Protein AF-A0A3P7GL00-F1 (afdb_monomer_lite)

Radius of gyration: 26.3 Å; chains: 1; bounding box: 67×58×57 Å

pLDDT: mean 73.1, std 15.61, range [36.31, 93.12]

Organism: Wuchereria bancrofti (NCBI:txid6293)

Secondary structure (DSSP, 8-state):
--------------HHHHHHHHHHHHHHHHHHHHHHHS------S--GGG--TT--B--EEEETTTTEEEE---B-----TT-----------

Structure (mmCIF, N/CA/C/O backbone):
data_AF-A0A3P7GL00-F1
#
_entry.id   AF-A0A3P7GL00-F1
#
loop_
_atom_site.group_PDB
_atom_site.id
_atom_site.type_symbol
_atom_site.label_atom_id
_atom_site.label_alt_id
_atom_site.label_comp_id
_atom_sit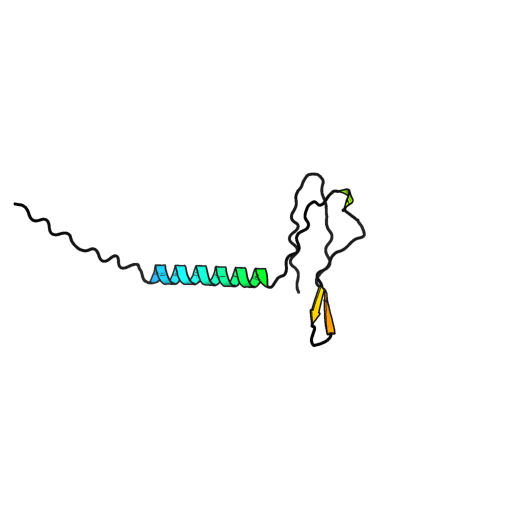e.label_asym_id
_atom_site.label_entity_id
_atom_site.label_seq_id
_atom_site.pdbx_PDB_ins_code
_atom_site.Cartn_x
_atom_site.Cartn_y
_atom_site.Cartn_z
_atom_site.occupancy
_atom_site.B_iso_or_equiv
_atom_site.auth_seq_id
_atom_site.auth_comp_id
_atom_site.auth_asym_id
_atom_site.auth_atom_id
_atom_site.pdbx_PDB_model_num
ATOM 1 N N . MET A 1 1 ? 43.504 51.981 32.325 1.00 47.47 1 MET A N 1
ATOM 2 C CA . MET A 1 1 ? 42.634 51.478 31.236 1.00 47.47 1 MET A CA 1
ATOM 3 C C . MET A 1 1 ? 42.983 50.018 30.986 1.00 47.47 1 MET A C 1
ATOM 5 O O . MET A 1 1 ? 44.127 49.745 30.651 1.00 47.47 1 MET A O 1
ATOM 9 N N . VAL A 1 2 ? 42.057 49.086 31.222 1.00 43.34 2 VAL A N 1
ATOM 10 C CA . VAL A 1 2 ? 42.302 47.639 31.067 1.00 43.34 2 VAL A CA 1
ATOM 11 C C . VAL A 1 2 ? 41.807 47.201 29.690 1.00 43.34 2 VAL A C 1
ATOM 13 O O . VAL A 1 2 ? 40.620 47.315 29.396 1.00 43.34 2 VAL A O 1
ATOM 16 N N . TRP A 1 3 ? 42.713 46.721 28.839 1.00 45.72 3 TRP A N 1
ATOM 17 C CA . TRP A 1 3 ? 42.379 46.180 27.520 1.00 45.72 3 TRP A CA 1
ATOM 18 C C . TRP A 1 3 ? 42.139 44.672 27.615 1.00 45.72 3 TRP A C 1
ATOM 20 O O . TRP A 1 3 ? 43.067 43.898 27.841 1.00 45.72 3 TRP A O 1
ATOM 30 N N . VAL A 1 4 ? 40.892 44.244 27.414 1.00 55.41 4 VAL A N 1
ATOM 31 C CA . VAL A 1 4 ? 40.526 42.824 27.333 1.00 55.41 4 VAL A CA 1
ATOM 32 C C . VAL A 1 4 ? 40.469 42.408 25.863 1.00 55.41 4 VAL A C 1
ATOM 34 O O . VAL A 1 4 ? 39.621 42.864 25.098 1.00 55.41 4 VAL A O 1
ATOM 37 N N . LYS A 1 5 ? 41.382 41.522 25.454 1.00 57.06 5 LYS A N 1
ATOM 3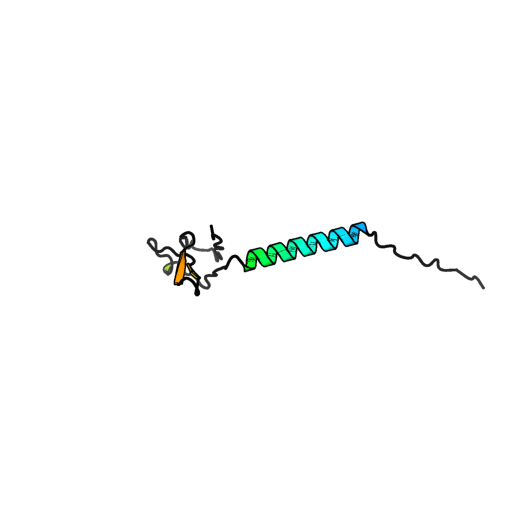8 C CA . LYS A 1 5 ? 41.463 40.986 24.088 1.00 57.06 5 LYS A CA 1
ATOM 39 C C . LYS A 1 5 ? 40.507 39.795 23.946 1.00 57.06 5 LYS A C 1
ATOM 41 O O . LYS A 1 5 ? 40.766 38.720 24.479 1.00 57.06 5 LYS A O 1
ATOM 46 N N . ARG A 1 6 ? 39.391 39.968 23.226 1.00 63.06 6 ARG A N 1
ATOM 47 C CA . ARG A 1 6 ? 38.464 38.867 22.893 1.00 63.06 6 ARG A CA 1
ATOM 48 C C . ARG A 1 6 ? 39.132 37.890 21.918 1.00 63.06 6 ARG A C 1
ATOM 50 O O . ARG A 1 6 ? 39.499 38.266 20.807 1.00 63.06 6 ARG A O 1
ATOM 57 N N . LYS A 1 7 ? 39.255 36.624 22.325 1.00 53.22 7 LYS A N 1
ATOM 58 C CA . LYS A 1 7 ? 39.689 35.511 21.470 1.00 53.22 7 LYS A CA 1
ATOM 59 C C . LYS A 1 7 ? 38.554 35.194 20.486 1.00 53.22 7 LYS A C 1
ATOM 61 O O . LYS A 1 7 ? 37.452 34.864 20.912 1.00 53.22 7 LYS A O 1
ATOM 66 N N . LYS A 1 8 ? 38.800 35.334 19.178 1.00 54.22 8 LYS A N 1
ATOM 67 C CA . LYS A 1 8 ? 37.877 34.874 18.127 1.00 54.22 8 LYS A CA 1
ATOM 68 C C . LYS A 1 8 ? 37.850 33.347 18.163 1.00 54.22 8 LYS A C 1
ATOM 70 O O . LYS A 1 8 ? 38.776 32.697 17.688 1.00 54.22 8 LYS A O 1
ATOM 75 N N . THR A 1 9 ? 36.807 32.779 18.751 1.00 54.34 9 THR A N 1
ATOM 76 C CA . THR A 1 9 ? 36.508 31.356 18.621 1.00 54.34 9 THR A CA 1
ATOM 77 C C . THR A 1 9 ? 35.945 31.148 17.219 1.00 54.34 9 THR A C 1
ATOM 79 O O . THR A 1 9 ? 34.776 31.439 16.972 1.00 54.34 9 THR A O 1
ATOM 82 N N . SER A 1 10 ? 36.774 30.704 16.272 1.00 54.50 10 SER A N 1
ATOM 83 C CA . SER A 1 10 ? 36.250 30.125 15.034 1.00 54.50 10 SER A CA 1
ATOM 84 C C . SER A 1 10 ? 35.480 28.876 15.431 1.00 54.50 10 SER A C 1
ATOM 86 O O . SER A 1 10 ? 36.065 27.896 15.889 1.00 54.50 10 SER A O 1
ATOM 88 N N . ALA A 1 11 ? 34.157 28.941 15.323 1.00 55.66 11 ALA A N 1
ATOM 89 C CA . ALA A 1 11 ? 33.295 27.784 15.454 1.00 55.66 11 ALA A CA 1
ATOM 90 C C . ALA A 1 11 ? 33.551 26.867 14.251 1.00 55.66 11 ALA A C 1
ATOM 92 O O . ALA A 1 11 ? 32.863 26.942 13.235 1.00 55.66 11 ALA A O 1
ATOM 93 N N . THR A 1 12 ? 34.581 26.026 14.346 1.00 54.75 12 THR A N 1
ATOM 94 C CA . THR A 1 12 ? 34.775 24.906 13.428 1.00 54.75 12 THR A CA 1
ATOM 95 C C . THR A 1 12 ? 33.614 23.958 13.671 1.00 54.75 12 THR A C 1
ATOM 97 O O . THR A 1 12 ? 33.610 23.176 14.619 1.00 54.75 12 THR A O 1
ATOM 100 N N . THR A 1 13 ? 32.569 24.098 12.861 1.00 57.69 13 THR A N 1
ATOM 101 C CA . THR A 1 13 ? 31.467 23.140 12.864 1.00 57.69 13 THR A CA 1
ATOM 102 C C . THR A 1 13 ? 32.080 21.802 12.452 1.00 57.69 13 THR A C 1
ATOM 104 O O . THR A 1 13 ? 32.768 21.766 11.429 1.00 57.69 13 THR A O 1
ATOM 107 N N . PRO A 1 14 ? 31.926 20.721 13.233 1.00 56.53 14 PRO A N 1
ATOM 108 C CA . PRO A 1 14 ? 32.552 19.456 12.890 1.00 56.53 14 PRO A CA 1
ATOM 109 C C . PRO A 1 14 ? 32.003 19.003 11.534 1.00 56.53 14 PRO A C 1
ATOM 111 O O . PRO A 1 14 ? 30.790 18.872 11.355 1.00 56.53 14 PRO A O 1
ATOM 114 N N . THR A 1 15 ? 32.893 18.789 10.565 1.00 59.91 15 THR A N 1
ATOM 115 C CA . THR A 1 15 ? 32.580 18.320 9.203 1.00 59.91 15 THR A CA 1
ATOM 116 C C . THR A 1 15 ? 31.729 17.046 9.213 1.00 59.91 15 THR A C 1
ATOM 118 O O . THR A 1 15 ? 30.900 16.843 8.327 1.00 59.91 15 THR A O 1
ATOM 121 N N . THR A 1 16 ? 31.838 16.237 10.270 1.00 60.25 16 THR A N 1
ATOM 122 C CA . THR A 1 16 ? 31.002 15.054 10.512 1.00 60.25 16 THR A CA 1
ATOM 123 C C . THR A 1 16 ? 29.526 15.388 10.762 1.00 60.25 16 THR A C 1
ATOM 125 O O . THR A 1 16 ? 28.651 14.673 10.277 1.00 60.25 16 THR A O 1
ATOM 128 N N . ALA A 1 17 ? 29.212 16.496 11.443 1.00 60.47 17 ALA A N 1
ATOM 129 C CA . ALA A 1 17 ? 27.830 16.910 11.695 1.00 60.47 17 ALA A CA 1
ATOM 130 C C . ALA A 1 17 ? 27.145 17.457 10.434 1.00 60.47 17 ALA A C 1
ATOM 132 O O . ALA A 1 17 ? 25.943 17.258 10.250 1.00 60.47 17 ALA A O 1
ATOM 133 N N . MET A 1 18 ? 27.898 18.116 9.546 1.00 61.31 18 MET A N 1
ATOM 134 C CA . MET A 1 18 ? 27.370 18.545 8.248 1.00 61.31 18 MET A CA 1
ATOM 135 C C . MET A 1 18 ? 27.07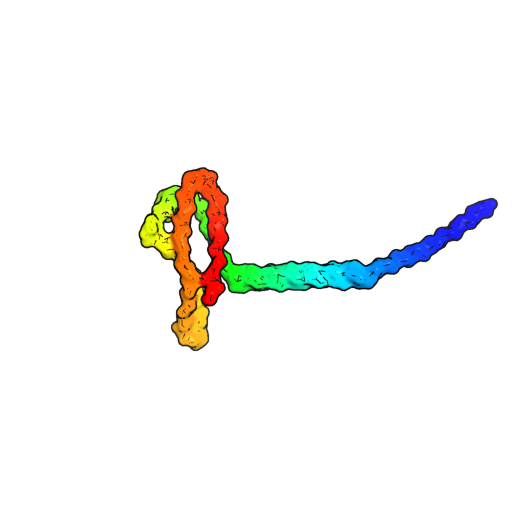8 17.353 7.331 1.00 61.31 18 MET A C 1
ATOM 137 O O . MET A 1 18 ? 25.994 17.292 6.755 1.00 61.31 18 MET A O 1
ATOM 141 N N . ALA A 1 19 ? 27.987 16.375 7.251 1.00 67.00 19 ALA A N 1
ATOM 142 C CA . ALA A 1 19 ? 27.778 15.168 6.449 1.00 67.00 19 ALA A CA 1
ATOM 143 C C . ALA A 1 19 ? 26.558 14.354 6.925 1.00 67.00 19 ALA A C 1
ATOM 145 O O . ALA A 1 19 ? 25.738 13.936 6.107 1.00 67.00 19 ALA A O 1
ATOM 146 N N . ALA A 1 20 ? 26.384 14.205 8.243 1.00 69.38 20 ALA A N 1
ATOM 147 C CA . ALA A 1 20 ? 25.227 13.517 8.815 1.00 69.38 20 ALA A CA 1
ATOM 148 C C . ALA A 1 20 ? 23.899 14.219 8.479 1.00 69.38 20 ALA A C 1
ATOM 150 O O . ALA A 1 20 ? 22.930 13.555 8.117 1.00 69.38 20 ALA A O 1
ATOM 151 N N . ARG A 1 21 ? 23.855 15.560 8.541 1.00 72.62 21 ARG A N 1
ATOM 152 C CA . ARG A 1 21 ? 22.663 16.342 8.164 1.00 72.62 21 ARG A CA 1
ATOM 153 C C . ARG A 1 21 ? 22.326 16.225 6.677 1.00 72.62 21 ARG A C 1
ATOM 155 O O . ARG A 1 21 ? 21.152 16.138 6.344 1.00 72.62 21 ARG A O 1
ATOM 162 N N . CYS A 1 22 ? 23.325 16.193 5.795 1.00 76.44 22 CYS A N 1
ATOM 163 C CA . CYS A 1 22 ? 23.089 15.978 4.363 1.00 76.44 22 CYS A CA 1
ATOM 164 C C . CYS A 1 22 ? 22.556 14.570 4.068 1.00 76.44 22 CYS A C 1
ATOM 166 O O . CYS A 1 22 ? 21.697 14.398 3.210 1.00 76.44 22 CYS A O 1
ATOM 168 N N . PHE A 1 23 ? 23.045 13.552 4.778 1.00 84.38 23 PHE A N 1
ATOM 169 C CA . PHE A 1 23 ? 22.582 12.181 4.577 1.00 84.38 23 PHE A CA 1
ATOM 170 C C . PHE A 1 23 ? 21.120 11.998 5.012 1.00 84.38 23 PHE A C 1
ATOM 172 O O . PHE A 1 23 ? 20.331 11.383 4.295 1.00 84.38 23 PHE A O 1
ATOM 179 N N . THR A 1 24 ? 20.723 12.584 6.147 1.00 84.25 24 THR A N 1
ATOM 180 C CA . THR A 1 24 ? 19.335 12.489 6.627 1.00 84.25 24 THR A CA 1
ATOM 181 C C . THR A 1 24 ? 18.349 13.234 5.731 1.00 84.25 24 THR A C 1
ATOM 183 O O . THR A 1 24 ? 17.246 12.732 5.509 1.00 84.25 24 THR A O 1
ATOM 186 N N . THR A 1 25 ? 18.724 14.388 5.166 1.00 86.75 25 THR A N 1
ATOM 187 C CA . THR A 1 25 ? 17.861 15.102 4.211 1.00 86.75 25 THR A CA 1
ATOM 188 C C . THR A 1 25 ? 17.707 14.342 2.899 1.00 86.75 25 THR A C 1
ATOM 190 O O . THR A 1 25 ? 16.606 14.304 2.355 1.00 86.75 25 THR A O 1
ATOM 193 N N .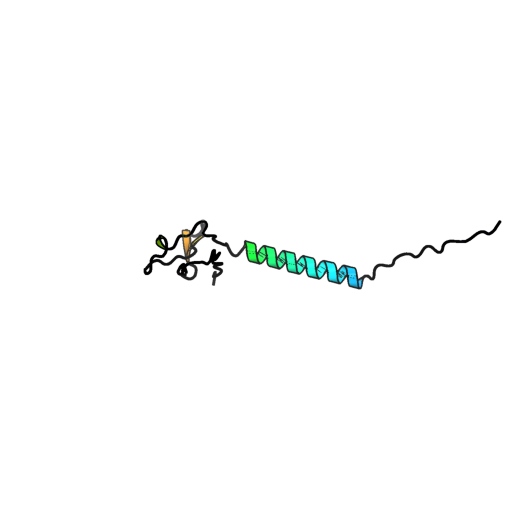 LEU A 1 26 ? 18.766 13.692 2.414 1.00 90.56 26 LEU A N 1
ATOM 194 C CA . LEU A 1 26 ? 18.741 12.924 1.168 1.00 90.56 26 LEU A CA 1
ATOM 195 C C . LEU A 1 26 ? 17.885 11.654 1.304 1.00 90.56 26 LEU A C 1
ATOM 197 O O . LEU A 1 26 ? 17.085 11.356 0.418 1.00 90.56 26 LEU A O 1
ATOM 201 N N . ILE A 1 27 ? 17.959 10.967 2.451 1.00 90.50 27 ILE A N 1
ATOM 202 C CA . ILE A 1 27 ? 17.041 9.862 2.779 1.00 90.50 27 ILE A CA 1
ATOM 203 C C . ILE A 1 27 ? 15.592 10.351 2.820 1.00 90.50 27 ILE A C 1
ATOM 205 O O . ILE A 1 27 ? 14.715 9.711 2.243 1.00 90.50 27 ILE A O 1
ATOM 209 N N . LEU A 1 28 ? 15.328 11.481 3.482 1.00 90.31 28 LEU A N 1
ATOM 210 C CA . LEU A 1 28 ? 13.977 12.032 3.571 1.00 90.31 28 LEU A CA 1
ATOM 211 C C . LEU A 1 28 ? 13.424 12.399 2.186 1.00 90.31 28 LEU A C 1
ATOM 213 O O . LEU A 1 28 ? 12.273 12.092 1.887 1.00 90.31 28 LEU A O 1
ATOM 217 N N . GLN A 1 29 ? 14.240 13.007 1.324 1.00 90.38 29 GLN A N 1
ATOM 218 C CA . GLN A 1 29 ? 13.863 13.319 -0.057 1.00 90.38 29 GLN A CA 1
ATOM 219 C C . GLN A 1 29 ? 13.574 12.057 -0.872 1.00 90.38 29 GLN A C 1
ATOM 221 O O . GLN A 1 29 ? 12.563 12.010 -1.572 1.00 90.38 29 GLN A O 1
ATOM 226 N N . LEU A 1 30 ? 14.412 11.023 -0.753 1.00 90.00 30 LEU A N 1
ATOM 227 C CA . LEU A 1 30 ? 14.195 9.742 -1.426 1.00 90.00 30 LEU A CA 1
ATOM 228 C C . LEU A 1 30 ? 12.902 9.072 -0.946 1.00 90.00 30 LEU A C 1
ATOM 230 O O . LEU A 1 30 ? 12.135 8.564 -1.761 1.00 90.00 30 LEU A O 1
ATOM 234 N N . TYR A 1 31 ? 12.629 9.118 0.359 1.00 87.69 31 TYR A N 1
ATOM 235 C CA . TYR A 1 31 ? 11.390 8.606 0.936 1.00 87.69 31 TYR A CA 1
ATOM 236 C C . TYR A 1 31 ? 10.166 9.359 0.404 1.00 87.69 31 TYR A C 1
ATOM 238 O O . TYR A 1 31 ? 9.205 8.724 -0.012 1.00 87.69 31 TYR A O 1
ATOM 246 N N . ILE A 1 32 ? 10.210 10.694 0.349 1.00 85.06 32 ILE A N 1
ATOM 247 C CA . ILE A 1 32 ? 9.120 11.509 -0.208 1.00 85.06 32 ILE A CA 1
ATOM 248 C C . ILE A 1 32 ? 8.916 11.212 -1.701 1.00 85.06 32 ILE A C 1
ATOM 250 O O . ILE A 1 32 ? 7.785 11.080 -2.158 1.00 85.06 32 ILE A O 1
ATOM 254 N N . LEU A 1 33 ? 9.991 11.067 -2.477 1.00 85.19 33 LEU A N 1
ATOM 255 C CA . LEU A 1 33 ? 9.884 10.719 -3.895 1.00 85.19 33 LEU A CA 1
ATOM 256 C C . LEU A 1 33 ? 9.249 9.332 -4.083 1.00 85.19 33 LEU A C 1
ATOM 258 O O . LEU A 1 33 ? 8.396 9.152 -4.952 1.00 85.19 33 LEU A O 1
ATOM 262 N N . LEU A 1 34 ? 9.634 8.371 -3.240 1.00 83.12 34 LEU A N 1
ATOM 263 C CA . LEU A 1 34 ? 9.067 7.027 -3.232 1.00 83.12 34 LEU A CA 1
ATOM 264 C C . LEU A 1 34 ? 7.593 7.029 -2.803 1.00 83.12 34 LEU A C 1
ATOM 266 O O . LEU A 1 34 ? 6.797 6.281 -3.360 1.00 83.12 34 LEU A O 1
ATOM 270 N N . THR A 1 35 ? 7.192 7.866 -1.845 1.00 76.12 35 THR A N 1
ATOM 271 C CA . THR A 1 35 ? 5.779 7.959 -1.449 1.00 76.12 35 THR A CA 1
ATOM 272 C C . THR A 1 35 ? 4.924 8.670 -2.491 1.00 76.12 35 THR A C 1
ATOM 274 O O . THR A 1 35 ? 3.751 8.340 -2.609 1.00 76.12 35 THR A O 1
ATOM 277 N N . ILE A 1 36 ? 5.482 9.602 -3.272 1.00 73.38 36 ILE A N 1
ATOM 278 C CA . ILE A 1 36 ? 4.763 10.262 -4.374 1.00 73.38 36 ILE A CA 1
ATOM 279 C C . ILE A 1 36 ? 4.592 9.318 -5.572 1.00 73.38 36 ILE A C 1
ATOM 281 O O . ILE A 1 36 ? 3.551 9.354 -6.228 1.00 73.38 36 ILE A O 1
ATOM 285 N N . SER A 1 37 ? 5.583 8.466 -5.866 1.00 70.19 37 SER A N 1
ATOM 286 C CA . SER A 1 37 ? 5.476 7.498 -6.969 1.00 70.19 37 SER A CA 1
ATOM 287 C C . SER A 1 37 ? 4.416 6.427 -6.701 1.00 70.19 37 SER A C 1
ATOM 289 O O . SER A 1 37 ? 3.765 5.938 -7.625 1.00 70.19 37 SER A O 1
ATOM 291 N N . VAL A 1 38 ? 4.182 6.114 -5.428 1.00 71.31 38 VAL A N 1
ATOM 292 C CA . VAL A 1 38 ? 3.071 5.280 -4.983 1.00 71.31 38 VAL A CA 1
ATOM 293 C C . VAL A 1 38 ? 1.825 6.158 -4.833 1.00 71.31 38 VAL A C 1
ATOM 295 O O . VAL A 1 38 ? 1.577 6.748 -3.786 1.00 71.31 38 VAL A O 1
ATOM 298 N N . GLY A 1 39 ? 1.019 6.249 -5.892 1.00 68.88 39 GLY A N 1
ATOM 299 C CA . GLY A 1 39 ? -0.230 7.016 -5.870 1.00 68.88 39 GLY A CA 1
ATOM 300 C C . GLY A 1 39 ? -1.115 6.670 -4.662 1.00 68.88 39 GLY A C 1
ATOM 301 O O . GLY A 1 39 ? -1.320 5.498 -4.346 1.00 68.88 39 GLY A O 1
ATOM 302 N N . THR A 1 40 ? -1.651 7.694 -3.995 1.00 73.44 40 THR A N 1
ATOM 303 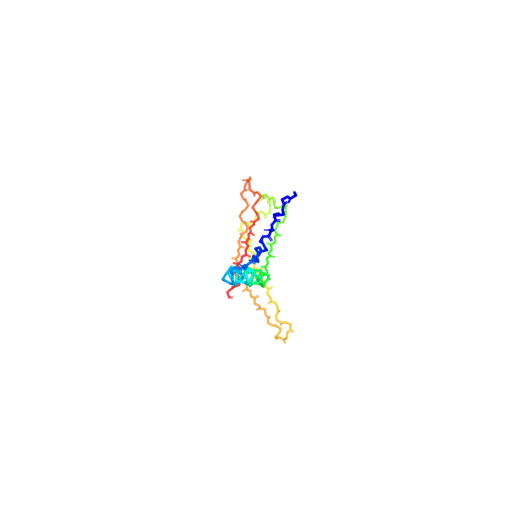C CA . THR A 1 40 ? -2.552 7.547 -2.843 1.00 73.44 40 THR A CA 1
ATOM 304 C C . THR A 1 40 ? -3.963 7.995 -3.207 1.00 73.44 40 THR A C 1
ATOM 306 O O . THR A 1 40 ? -4.151 8.967 -3.936 1.00 73.44 40 THR A O 1
ATOM 309 N N . ILE A 1 41 ? -4.970 7.282 -2.698 1.00 76.44 41 ILE A N 1
ATOM 310 C CA . ILE A 1 41 ? -6.383 7.654 -2.822 1.00 76.44 41 ILE A CA 1
ATOM 311 C C . ILE A 1 41 ? -6.944 7.957 -1.434 1.00 76.44 41 ILE A C 1
ATOM 313 O O . ILE A 1 41 ? -6.776 7.168 -0.504 1.00 76.44 41 ILE A O 1
ATOM 317 N N . TYR A 1 42 ? -7.618 9.098 -1.296 1.00 77.44 42 TYR A N 1
ATOM 318 C CA . TYR A 1 42 ? -8.273 9.502 -0.055 1.00 77.44 42 TYR A CA 1
ATOM 319 C C . TYR A 1 42 ? -9.781 9.528 -0.248 1.00 77.44 42 TYR A C 1
ATOM 321 O O . TYR A 1 42 ? -10.301 10.157 -1.167 1.00 77.44 42 TYR A O 1
ATOM 329 N N . PHE A 1 43 ? -10.492 8.867 0.659 1.00 80.50 43 PHE A N 1
ATOM 330 C CA . PHE A 1 43 ? -11.945 8.892 0.703 1.00 80.50 43 PHE A CA 1
ATOM 331 C C . PHE A 1 43 ? -12.394 9.891 1.773 1.00 80.50 43 PHE A C 1
ATOM 333 O O . PHE A 1 43 ? -12.183 9.679 2.969 1.00 80.50 43 PHE A O 1
ATOM 340 N N . HIS A 1 44 ? -13.007 10.992 1.346 1.00 81.25 44 HIS A N 1
ATOM 341 C CA . HIS A 1 44 ? -13.547 12.013 2.243 1.00 81.25 44 HIS A CA 1
ATOM 342 C C . HIS A 1 44 ? -15.038 11.768 2.505 1.00 81.25 44 HIS A C 1
ATOM 344 O O . HIS A 1 44 ? -15.750 11.268 1.642 1.00 81.25 44 HIS A O 1
ATOM 350 N N . HIS A 1 45 ? -15.511 12.138 3.700 1.00 82.38 45 HIS A N 1
ATOM 351 C CA . HIS A 1 45 ? -16.931 12.083 4.087 1.00 82.38 45 HIS A CA 1
ATOM 352 C C . HIS A 1 45 ? -17.615 10.707 3.973 1.00 82.38 45 HIS A C 1
ATOM 354 O O . HIS A 1 45 ? -18.827 10.648 3.784 1.00 82.38 45 HIS A O 1
ATOM 360 N N . ILE A 1 46 ? -16.867 9.613 4.149 1.00 80.75 46 ILE A N 1
ATOM 361 C CA . ILE A 1 46 ? -17.435 8.259 4.133 1.00 80.75 46 ILE A CA 1
ATOM 362 C C . ILE A 1 46 ? -18.452 8.096 5.268 1.00 80.75 46 ILE A C 1
ATOM 364 O O . ILE A 1 46 ? -18.145 8.340 6.441 1.00 80.75 46 ILE A O 1
ATOM 368 N N . LYS A 1 47 ? -19.651 7.644 4.914 1.00 81.50 47 LYS A N 1
ATOM 369 C CA . LYS A 1 47 ? -20.728 7.258 5.825 1.00 81.50 47 LYS A CA 1
ATOM 370 C C . LYS A 1 47 ? -20.842 5.739 5.879 1.00 81.50 47 LYS A C 1
ATOM 372 O O . LYS A 1 47 ? -20.427 5.028 4.971 1.00 81.50 47 LYS A O 1
ATOM 377 N N . GLU A 1 48 ? -21.480 5.225 6.923 1.00 81.00 48 GLU A N 1
ATOM 378 C CA . GLU A 1 48 ? -21.758 3.787 7.041 1.00 81.00 48 GLU A CA 1
ATOM 379 C C . GLU A 1 48 ? -22.591 3.252 5.861 1.00 81.00 48 GLU A C 1
ATOM 381 O O . GLU A 1 48 ? -22.371 2.135 5.408 1.00 81.00 48 GLU A O 1
ATOM 386 N N . SER A 1 49 ? -23.476 4.073 5.286 1.00 84.94 49 SER A N 1
ATOM 387 C CA . SER A 1 49 ? -24.262 3.731 4.090 1.00 84.94 49 SER A CA 1
ATOM 388 C C . SER A 1 49 ? -23.422 3.464 2.833 1.00 84.94 49 SER A C 1
ATOM 390 O O . SER A 1 49 ? -23.902 2.805 1.899 1.00 84.94 49 SER A O 1
ATOM 392 N N . ASP A 1 50 ? -22.191 3.983 2.796 1.00 83.25 50 ASP A N 1
ATOM 393 C CA . ASP A 1 50 ? -21.265 3.827 1.671 1.00 83.25 50 ASP A CA 1
ATOM 394 C C . ASP A 1 50 ? -20.564 2.467 1.705 1.00 83.25 50 ASP A C 1
ATOM 396 O O . ASP A 1 50 ? -20.044 2.008 0.685 1.00 83.25 50 ASP A O 1
ATOM 400 N N . PHE A 1 51 ? -20.602 1.783 2.852 1.00 83.50 51 PHE A N 1
ATOM 401 C CA . PHE A 1 51 ? -20.155 0.407 2.957 1.00 83.50 51 PHE A CA 1
ATOM 402 C C . PHE A 1 51 ? -21.029 -0.499 2.090 1.00 83.50 51 PHE A C 1
ATOM 404 O O . PHE A 1 51 ? -22.235 -0.642 2.307 1.00 83.50 51 PHE A O 1
ATOM 411 N N . LYS A 1 52 ? -20.409 -1.140 1.099 1.00 85.75 52 LYS A N 1
ATOM 412 C CA . LYS A 1 52 ? -21.049 -2.146 0.249 1.00 85.75 52 LYS A CA 1
ATOM 413 C C . LYS A 1 52 ? -20.268 -3.450 0.376 1.00 85.75 52 LYS A C 1
ATOM 415 O O . LYS A 1 52 ? -19.102 -3.475 -0.013 1.00 85.75 52 LYS A O 1
ATOM 420 N N . PRO A 1 53 ? -20.877 -4.535 0.892 1.00 83.19 53 PRO A N 1
ATOM 421 C CA . PRO A 1 53 ? -20.120 -5.732 1.228 1.00 83.19 53 PRO A CA 1
ATOM 422 C C . PRO A 1 53 ? -19.507 -6.448 0.021 1.00 83.19 53 PRO A C 1
ATOM 424 O O . PRO A 1 53 ? -18.461 -7.071 0.153 1.00 83.19 53 PRO A O 1
ATOM 427 N N . ASN A 1 54 ? -20.110 -6.283 -1.156 1.00 89.06 54 ASN A N 1
ATOM 428 C CA . ASN A 1 54 ? -19.667 -6.899 -2.406 1.00 89.06 54 ASN A CA 1
ATOM 429 C C . ASN A 1 54 ? -18.935 -5.898 -3.320 1.00 89.06 54 ASN A C 1
ATOM 431 O O . ASN A 1 54 ? -18.983 -6.031 -4.541 1.00 89.06 54 ASN A O 1
ATOM 435 N N . ARG A 1 55 ? -18.320 -4.848 -2.754 1.00 88.00 55 ARG A N 1
ATOM 436 C CA . ARG A 1 55 ? -17.599 -3.822 -3.522 1.00 88.00 55 ARG A CA 1
ATOM 437 C C . ARG A 1 55 ? -16.122 -3.798 -3.157 1.00 88.00 55 ARG A C 1
ATOM 439 O O . ARG A 1 55 ? -15.761 -3.622 -1.995 1.00 88.00 55 ARG A O 1
ATOM 446 N N . TYR A 1 56 ? -15.296 -3.896 -4.191 1.00 88.62 56 TYR A N 1
ATOM 447 C CA . TYR A 1 56 ? -13.846 -3.837 -4.111 1.00 88.62 56 TYR A CA 1
ATOM 448 C C . TYR A 1 56 ? -13.336 -2.688 -4.975 1.00 88.62 56 TYR A C 1
ATOM 450 O O . TYR A 1 56 ? -13.911 -2.373 -6.016 1.00 88.62 56 TYR A O 1
ATOM 458 N N . TYR A 1 57 ? -12.260 -2.065 -4.521 1.00 86.50 57 TYR A N 1
ATOM 459 C CA . TYR A 1 57 ? -11.569 -0.979 -5.197 1.00 86.50 57 TYR A CA 1
ATOM 460 C C . TYR A 1 57 ? -10.166 -1.462 -5.563 1.00 86.50 57 TYR A C 1
ATOM 462 O O . TYR A 1 57 ? -9.567 -2.242 -4.827 1.00 86.50 57 TYR A O 1
ATOM 470 N N . THR A 1 58 ? -9.638 -1.016 -6.698 1.00 87.38 58 THR A N 1
ATOM 471 C CA . THR A 1 58 ? -8.247 -1.259 -7.095 1.00 87.38 58 THR A CA 1
ATOM 472 C C . THR A 1 58 ? -7.704 -0.034 -7.819 1.00 87.38 58 THR A C 1
ATOM 474 O O . THR A 1 58 ? -8.471 0.718 -8.428 1.00 87.38 58 THR A O 1
ATOM 477 N N . CYS A 1 59 ? -6.394 0.193 -7.744 1.00 84.62 59 CYS A N 1
ATOM 478 C CA . CYS A 1 59 ? -5.747 1.169 -8.608 1.00 84.62 59 CYS A CA 1
ATOM 479 C C . CYS A 1 59 ? -5.553 0.572 -10.008 1.00 84.62 59 CYS A C 1
ATOM 481 O O . CYS A 1 59 ? -5.299 -0.620 -10.169 1.00 84.62 59 CYS A O 1
ATOM 483 N N . THR A 1 60 ? -5.679 1.415 -11.029 1.00 86.38 60 THR A N 1
ATOM 484 C CA . THR A 1 60 ? -5.359 1.059 -12.414 1.00 86.38 60 THR A CA 1
ATOM 485 C C . THR A 1 60 ? -4.379 2.096 -12.939 1.00 86.38 60 THR A C 1
ATOM 487 O O . THR A 1 60 ? -4.618 3.290 -12.758 1.00 86.38 60 THR A O 1
ATOM 490 N N . ALA A 1 61 ? -3.288 1.664 -13.570 1.00 86.06 61 ALA A N 1
ATOM 491 C CA . ALA A 1 61 ? -2.465 2.548 -14.392 1.00 86.06 61 ALA A CA 1
ATOM 492 C C . ALA A 1 61 ? -2.518 2.105 -15.846 1.00 86.06 61 ALA A C 1
ATOM 494 O O . ALA A 1 61 ? -2.426 0.917 -16.154 1.00 86.06 61 ALA A O 1
ATOM 495 N N . GLU A 1 62 ? -2.627 3.090 -16.724 1.00 90.25 62 GLU A N 1
ATOM 496 C CA . GLU A 1 62 ? -2.584 2.909 -18.163 1.00 90.25 62 GLU A CA 1
ATOM 497 C C . GLU A 1 62 ? -1.201 3.287 -18.691 1.00 90.25 62 GLU A C 1
ATOM 499 O O . GLU A 1 62 ? -0.675 4.366 -18.402 1.00 90.25 62 GLU A O 1
ATOM 504 N N . ASN A 1 63 ? -0.619 2.412 -19.504 1.00 88.38 63 ASN A N 1
ATOM 505 C CA . ASN A 1 63 ? 0.521 2.755 -20.333 1.00 88.38 63 ASN A CA 1
ATOM 506 C C . ASN A 1 63 ? 0.014 3.290 -21.674 1.00 88.38 63 ASN A C 1
ATOM 508 O O . ASN A 1 63 ? -0.314 2.523 -22.577 1.00 88.38 63 ASN A O 1
ATOM 512 N N . THR A 1 64 ? 0.021 4.611 -21.829 1.00 90.94 64 THR A N 1
ATOM 513 C CA . THR A 1 64 ? -0.488 5.295 -23.030 1.00 90.94 64 THR A CA 1
ATOM 514 C C . THR A 1 64 ? 0.253 4.932 -24.321 1.00 90.94 64 THR A C 1
ATOM 516 O O . THR A 1 64 ? -0.295 5.112 -25.407 1.00 90.94 64 THR A O 1
ATOM 519 N N . LYS A 1 65 ? 1.485 4.403 -24.235 1.00 93.12 65 LYS A N 1
ATOM 520 C CA . LYS A 1 65 ? 2.285 3.999 -25.405 1.00 93.12 65 LYS A CA 1
ATOM 521 C C . LYS A 1 65 ? 1.968 2.580 -25.871 1.00 93.12 65 LYS A C 1
ATOM 523 O O . LYS A 1 65 ? 1.873 2.350 -27.070 1.00 93.12 65 LYS A O 1
ATOM 528 N N . LEU A 1 66 ? 1.824 1.643 -24.932 1.00 92.50 66 LEU A N 1
ATOM 529 C CA . LEU A 1 66 ? 1.543 0.230 -25.227 1.00 92.50 66 LEU A CA 1
ATOM 530 C C . LEU A 1 66 ? 0.040 -0.088 -25.252 1.00 92.50 66 LEU A C 1
ATOM 532 O O . LEU A 1 66 ? -0.333 -1.163 -25.704 1.00 92.50 66 LEU A O 1
ATOM 536 N N . ARG A 1 67 ? -0.809 0.846 -24.791 1.00 87.88 67 ARG A N 1
ATOM 537 C CA . ARG A 1 67 ? -2.253 0.652 -24.547 1.00 87.88 67 ARG A CA 1
ATOM 538 C C . ARG A 1 67 ? -2.549 -0.510 -23.593 1.00 87.88 67 ARG A C 1
ATOM 540 O O . ARG A 1 67 ? -3.589 -1.152 -23.686 1.00 87.88 67 ARG A O 1
ATOM 547 N N . ASP A 1 68 ? -1.624 -0.745 -22.669 1.00 91.25 68 ASP A N 1
ATOM 548 C CA . ASP A 1 68 ? -1.721 -1.787 -21.653 1.00 91.25 68 ASP A CA 1
ATOM 549 C C . ASP A 1 68 ? -2.191 -1.205 -20.323 1.00 91.25 68 ASP A C 1
ATOM 551 O O . ASP A 1 68 ? -1.780 -0.111 -19.924 1.00 91.25 68 ASP A O 1
ATOM 555 N N . TYR A 1 69 ? -2.991 -1.982 -19.598 1.00 89.81 69 TYR A N 1
ATOM 556 C CA . TYR A 1 69 ? -3.459 -1.641 -18.260 1.00 89.81 69 TYR A CA 1
ATOM 557 C C . TYR A 1 69 ? -2.811 -2.550 -17.223 1.00 89.81 69 TYR A C 1
ATOM 559 O O . TYR A 1 69 ? -2.761 -3.770 -17.378 1.00 89.81 69 TYR A O 1
ATOM 567 N N . LYS A 1 70 ? -2.347 -1.951 -16.127 1.00 88.69 70 LYS A N 1
ATOM 568 C CA . LYS A 1 70 ? -1.922 -2.677 -14.931 1.00 88.69 70 LYS A CA 1
ATOM 569 C C . LYS A 1 70 ? -2.881 -2.392 -13.792 1.00 88.69 70 LYS A C 1
ATOM 571 O O . LYS A 1 70 ? -3.212 -1.236 -13.530 1.00 88.69 70 LYS A O 1
ATOM 576 N N . PHE A 1 71 ? -3.277 -3.452 -13.105 1.00 88.19 71 PHE A N 1
ATOM 577 C CA . PHE A 1 71 ? -4.171 -3.397 -11.959 1.00 88.19 71 PHE A CA 1
ATOM 578 C C . PHE A 1 71 ? -3.380 -3.700 -10.694 1.00 88.19 71 PHE A C 1
ATOM 580 O O . PHE A 1 71 ? -2.600 -4.652 -10.665 1.00 88.19 71 PHE A O 1
ATOM 587 N N . GLY A 1 72 ? -3.583 -2.896 -9.655 1.00 84.31 72 GLY A N 1
ATOM 588 C CA . GLY A 1 72 ? -3.057 -3.198 -8.332 1.00 84.31 72 GLY A CA 1
ATOM 589 C C . GLY A 1 72 ? -3.914 -4.221 -7.594 1.00 84.31 72 GLY A C 1
ATOM 590 O O . GLY A 1 72 ? -4.880 -4.790 -8.119 1.00 84.31 72 GLY A O 1
ATOM 591 N N . ASN A 1 73 ? -3.584 -4.425 -6.322 1.00 84.62 73 ASN A N 1
ATOM 592 C CA . ASN A 1 73 ? -4.355 -5.333 -5.485 1.00 84.62 73 ASN A CA 1
ATOM 593 C C . ASN A 1 73 ? -5.719 -4.736 -5.138 1.00 84.62 73 ASN A C 1
ATOM 595 O O . ASN A 1 73 ? -5.851 -3.551 -4.828 1.00 84.62 73 ASN A O 1
ATOM 599 N N . GLN A 1 74 ? -6.729 -5.600 -5.129 1.00 86.50 74 GLN A N 1
ATOM 600 C CA . GLN A 1 74 ? -8.059 -5.231 -4.673 1.00 86.50 74 GLN A CA 1
ATOM 601 C C . GLN A 1 74 ? -8.073 -4.999 -3.161 1.00 86.50 74 GLN A C 1
ATOM 603 O O . GLN A 1 74 ? -7.432 -5.720 -2.392 1.00 86.50 74 GLN A O 1
ATOM 608 N N . PHE A 1 75 ? -8.857 -4.016 -2.735 1.00 84.31 75 PHE A N 1
ATOM 609 C CA . PHE A 1 75 ? -9.126 -3.729 -1.335 1.00 84.31 75 PHE A CA 1
ATOM 610 C C . PHE A 1 75 ? -10.604 -3.415 -1.109 1.00 84.31 75 PHE A C 1
ATOM 612 O O . PHE A 1 75 ? -11.323 -2.999 -2.019 1.00 84.31 75 PHE A O 1
ATOM 619 N N . ARG A 1 76 ? -11.064 -3.600 0.127 1.00 83.25 76 ARG A N 1
ATOM 620 C CA . ARG A 1 76 ? -12.422 -3.263 0.559 1.00 83.25 76 ARG A CA 1
ATOM 621 C C . ARG A 1 76 ? -12.370 -2.103 1.544 1.00 83.25 76 ARG A C 1
ATOM 623 O O . ARG A 1 76 ? -11.452 -2.001 2.354 1.00 83.25 76 ARG A O 1
ATOM 630 N N . LEU A 1 77 ? -13.360 -1.222 1.464 1.00 80.06 77 LEU A N 1
ATOM 631 C CA . LEU A 1 77 ? -13.567 -0.200 2.481 1.00 80.06 77 LEU A CA 1
ATOM 632 C C . LEU A 1 77 ? -14.341 -0.827 3.635 1.00 80.06 77 LEU A C 1
ATOM 634 O O . LEU A 1 77 ? -15.490 -1.196 3.434 1.00 80.06 77 LEU A O 1
ATOM 638 N N . ASP A 1 78 ? -13.739 -0.917 4.818 1.00 77.69 78 ASP A N 1
ATOM 639 C CA . ASP A 1 78 ? -14.428 -1.331 6.043 1.00 77.69 78 ASP A CA 1
ATOM 640 C C . ASP A 1 78 ? -14.753 -0.102 6.897 1.00 77.69 78 ASP A C 1
ATOM 642 O O . ASP A 1 78 ? -13.894 0.474 7.572 1.00 77.69 78 ASP A O 1
ATOM 646 N N . VAL A 1 79 ? -16.016 0.328 6.842 1.00 76.12 79 VAL A N 1
ATOM 647 C CA . VAL A 1 79 ? -16.495 1.531 7.533 1.00 76.12 79 VAL A CA 1
ATOM 648 C C . VAL A 1 79 ? -17.094 1.130 8.877 1.00 76.12 79 VAL A C 1
ATOM 650 O O . VAL A 1 79 ? -18.247 0.724 8.969 1.00 76.12 79 VAL A O 1
ATOM 653 N N . THR A 1 80 ? -16.309 1.238 9.946 1.00 68.94 80 THR A N 1
ATOM 654 C CA . THR A 1 80 ? -16.807 1.030 11.315 1.00 68.94 80 THR A CA 1
ATOM 655 C C .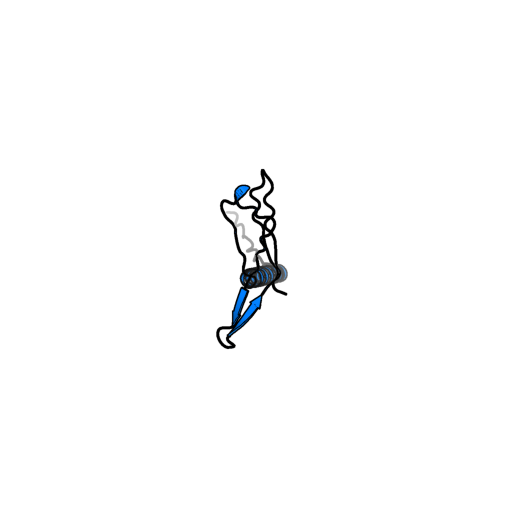 THR A 1 80 ? -17.445 2.312 11.848 1.00 68.94 80 THR A C 1
ATOM 657 O O . THR A 1 80 ? -16.831 3.380 11.727 1.00 68.94 80 THR A O 1
ATOM 660 N N . LYS A 1 81 ? -18.607 2.219 12.517 1.00 61.31 81 LYS A N 1
ATOM 661 C CA . LYS A 1 81 ? -19.164 3.339 13.298 1.00 61.31 81 LYS A CA 1
ATOM 662 C C . LYS A 1 81 ? -18.058 3.930 14.184 1.00 61.31 81 LYS A C 1
ATOM 664 O O . LYS A 1 81 ? -17.332 3.199 14.854 1.00 61.31 81 LYS A O 1
ATOM 669 N N . ASN A 1 82 ? -17.928 5.255 14.179 1.00 59.16 82 ASN A N 1
ATOM 670 C CA . ASN A 1 82 ? -17.019 6.031 15.034 1.00 59.16 82 ASN A CA 1
ATOM 671 C C . ASN A 1 82 ? -15.523 6.113 14.681 1.00 59.16 82 ASN A C 1
ATOM 673 O O . ASN A 1 82 ? -14.742 6.594 15.504 1.00 59.16 82 ASN A O 1
ATOM 677 N N . ARG A 1 83 ? -15.082 5.756 13.467 1.00 54.59 83 ARG A N 1
ATOM 678 C CA . ARG A 1 83 ? -13.714 6.103 13.041 1.00 54.59 83 ARG A CA 1
ATOM 679 C C . ARG A 1 83 ? -13.705 6.874 11.724 1.00 54.59 83 ARG A C 1
ATOM 681 O O . ARG A 1 83 ? -13.975 6.304 10.674 1.00 54.59 83 ARG A O 1
ATOM 688 N N . ARG A 1 84 ? -13.302 8.154 11.769 1.00 51.53 84 ARG A N 1
ATOM 689 C CA . ARG A 1 84 ? -12.773 8.884 10.600 1.00 51.53 84 ARG A CA 1
ATOM 690 C C . ARG A 1 84 ? -11.446 8.233 10.205 1.00 51.53 84 ARG A C 1
ATOM 692 O O . ARG A 1 84 ? -10.374 8.716 10.553 1.00 51.53 84 ARG A O 1
ATOM 699 N N . ARG A 1 85 ? -11.511 7.059 9.591 1.00 51.94 85 ARG A N 1
ATOM 700 C CA . ARG A 1 85 ? -10.335 6.311 9.163 1.00 51.94 85 ARG A CA 1
ATOM 701 C C . ARG A 1 85 ? -10.044 6.692 7.722 1.00 51.94 85 ARG A C 1
ATOM 703 O O . ARG A 1 85 ? -10.687 6.194 6.808 1.00 51.94 85 ARG A O 1
ATOM 710 N N . ALA A 1 86 ? -9.074 7.587 7.544 1.00 49.22 86 ALA A N 1
ATOM 711 C CA . ALA A 1 86 ? -8.323 7.636 6.300 1.00 49.22 86 ALA A CA 1
ATOM 712 C C . ALA A 1 86 ? -7.696 6.249 6.120 1.00 49.22 86 ALA A C 1
ATOM 714 O O . ALA A 1 86 ? -6.858 5.831 6.923 1.00 49.22 86 ALA A O 1
ATOM 715 N N . LEU A 1 87 ? -8.199 5.493 5.148 1.00 55.19 87 LEU A N 1
ATOM 716 C CA . LEU A 1 87 ? -7.681 4.176 4.831 1.00 55.19 87 LEU A CA 1
ATOM 717 C C . LEU A 1 87 ? -6.612 4.382 3.759 1.00 55.19 87 LEU A C 1
ATOM 719 O O . LEU A 1 87 ? -6.918 4.694 2.613 1.00 55.19 87 LEU A O 1
ATOM 723 N N . TRP A 1 88 ? -5.354 4.311 4.186 1.00 50.03 88 TRP A N 1
ATOM 724 C CA . TRP A 1 88 ? -4.195 4.423 3.314 1.00 50.03 88 TRP A CA 1
ATOM 725 C C . TRP A 1 88 ? -4.033 3.097 2.582 1.00 50.03 88 TRP A C 1
ATOM 727 O O . TRP A 1 88 ? -3.730 2.084 3.212 1.00 50.03 88 TRP A O 1
ATOM 737 N N . PHE A 1 89 ? -4.241 3.090 1.268 1.00 51.00 89 PHE A N 1
ATOM 738 C CA . PHE A 1 89 ? -3.957 1.913 0.456 1.00 51.00 89 PHE A CA 1
ATOM 739 C C . PHE A 1 89 ? -2.733 2.150 -0.407 1.00 51.00 89 PHE A C 1
ATOM 741 O O . PHE A 1 89 ? -2.728 2.991 -1.300 1.00 51.00 89 PHE A O 1
ATOM 748 N N . VAL A 1 90 ? -1.707 1.358 -0.113 1.00 47.38 90 VAL A N 1
ATOM 749 C CA . VAL A 1 90 ? -0.488 1.203 -0.894 1.00 47.38 90 VAL A CA 1
ATOM 750 C C . VAL A 1 90 ? -0.423 -0.261 -1.296 1.00 47.38 90 VAL A C 1
ATOM 752 O O . VAL A 1 90 ? -0.171 -1.111 -0.442 1.00 47.38 90 VAL A O 1
ATOM 755 N N . LYS A 1 91 ? -0.650 -0.571 -2.577 1.00 44.59 91 LYS A N 1
ATOM 756 C CA . LYS A 1 91 ? -0.107 -1.797 -3.172 1.00 44.59 91 LYS A CA 1
ATOM 757 C C . LYS A 1 91 ? -0.038 -1.713 -4.697 1.00 44.59 91 LYS A C 1
ATOM 759 O O . LYS A 1 91 ? -0.959 -2.115 -5.400 1.00 44.59 91 LYS A O 1
ATOM 764 N N . TRP A 1 92 ? 1.092 -1.207 -5.175 1.00 36.31 92 TRP A N 1
ATOM 765 C CA . TRP A 1 92 ? 1.663 -1.616 -6.454 1.00 36.31 92 TRP A CA 1
ATOM 766 C C . TRP A 1 92 ? 2.638 -2.761 -6.144 1.00 36.31 92 TRP A C 1
ATOM 768 O O . TRP A 1 92 ? 3.592 -2.549 -5.395 1.00 36.31 92 TRP A O 1
ATOM 778 N N . GLN A 1 93 ? 2.347 -3.973 -6.621 1.00 38.44 93 GLN A N 1
ATOM 779 C CA . GLN A 1 93 ? 3.337 -5.046 -6.788 1.00 38.44 93 GLN A CA 1
ATOM 780 C C . GLN A 1 93 ? 3.664 -5.164 -8.275 1.00 38.44 93 GLN A C 1
ATOM 782 O O . GLN A 1 93 ? 2.761 -4.869 -9.091 1.00 38.44 93 GLN A O 1
#

Foldseek 3Di:
DDDDDDDPPPPPPPPVVVVVVVVVVVVVVVVVVVVVVQDWDWDPPDDPVNFDPPDWDWDWDADPVVRDIDIWDIDGDDDDPPDPDGDTDGTDD

Sequence (93 aa):
MVWVKRKKTSATTPTTAMAARCFTTLILQLYILLTISVGTIYFHHIKESDFKPNRYYTCTAENTKLRDYKFGNQFRLDVTKNRRRALWFVKWQ